Protein AF-A0A3L6N3V0-F1 (afdb_monomer_lite)

Organism: NCBI:txid396571

Sequence (159 aa):
MTADPAPAAPVANNPPAFADGPSAAAPSSSPAAPWGGLPRPKRYPIREHYDTKLAHLKAVAAFKRARLDFNIADINLLWIKREQERLAACLEKVTGLCDGDADSINNLDEQIATLEAQGEEASATSSQDWIERRRIKMAEEKAAAAATETEGSEPTTSN

Structure (mmCIF, N/CA/C/O backbone):
data_AF-A0A3L6N3V0-F1
#
_entry.id   AF-A0A3L6N3V0-F1
#
loop_
_atom_site.group_PDB
_atom_site.id
_atom_site.type_symbol
_atom_site.label_atom_id
_atom_site.label_alt_id
_atom_site.label_comp_id
_atom_site.label_asym_id
_atom_site.label_entity_id
_atom_site.label_seq_id
_atom_site.pdbx_PDB_ins_code
_atom_site.Cartn_x
_atom_site.Cartn_y
_atom_site.Cartn_z
_atom_site.occupancy
_atom_site.B_iso_or_equiv
_atom_site.auth_seq_id
_atom_site.auth_comp_id
_atom_site.auth_asym_id
_atom_site.auth_atom_id
_atom_site.pdbx_PDB_model_num
ATOM 1 N N . MET A 1 1 ? 61.042 14.251 47.553 1.00 44.09 1 MET A N 1
ATOM 2 C CA . MET A 1 1 ? 59.960 14.720 46.665 1.00 44.09 1 MET A CA 1
ATOM 3 C C . MET A 1 1 ? 59.609 13.571 45.742 1.00 44.09 1 MET A C 1
ATOM 5 O O . MET A 1 1 ? 60.308 13.333 44.770 1.00 44.09 1 MET A O 1
ATOM 9 N N . THR A 1 2 ? 58.598 12.805 46.124 1.00 46.06 2 THR A N 1
ATOM 10 C CA . THR A 1 2 ? 58.077 11.642 45.399 1.00 46.06 2 THR A CA 1
ATOM 11 C C . THR A 1 2 ? 56.590 11.916 45.254 1.00 46.06 2 THR A C 1
ATOM 13 O O . THR A 1 2 ? 55.911 12.110 46.257 1.00 46.06 2 THR A O 1
ATOM 16 N N . ALA A 1 3 ? 56.144 12.099 44.014 1.00 42.69 3 ALA A N 1
ATOM 17 C CA . ALA A 1 3 ? 54.792 12.532 43.693 1.00 42.69 3 ALA A CA 1
ATOM 18 C C . ALA A 1 3 ? 53.786 11.391 43.908 1.00 42.69 3 ALA A C 1
ATOM 20 O O . ALA A 1 3 ? 54.046 10.259 43.497 1.00 42.69 3 ALA A O 1
ATOM 21 N N . ASP A 1 4 ? 52.654 11.716 44.533 1.00 46.34 4 ASP A N 1
ATOM 22 C CA . ASP A 1 4 ? 51.476 10.852 44.640 1.00 46.34 4 ASP A CA 1
ATOM 23 C C . ASP A 1 4 ? 50.935 10.475 43.248 1.00 46.34 4 ASP A C 1
ATOM 25 O O . ASP A 1 4 ? 50.901 11.327 42.351 1.00 46.34 4 ASP A O 1
ATOM 29 N N . PRO A 1 5 ?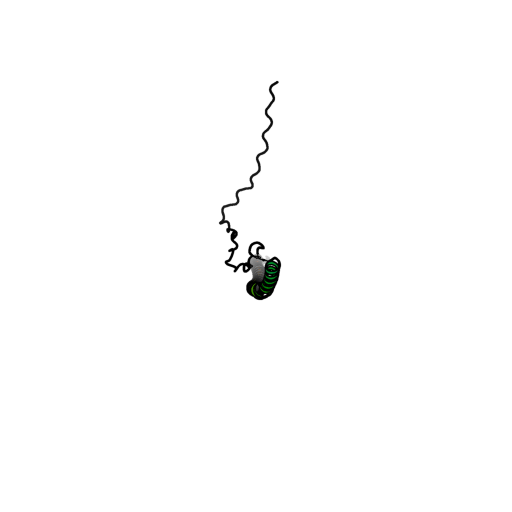 50.467 9.231 43.036 1.00 54.38 5 PRO A N 1
ATOM 30 C CA . PRO A 1 5 ? 49.763 8.874 41.815 1.00 54.38 5 PRO A CA 1
ATOM 31 C C . PRO A 1 5 ? 48.324 9.422 41.828 1.00 54.38 5 PRO A C 1
ATOM 33 O O . PRO A 1 5 ? 47.602 9.334 42.819 1.00 54.38 5 PRO A O 1
ATOM 36 N N . ALA A 1 6 ? 47.920 9.992 40.691 1.00 50.22 6 ALA A N 1
ATOM 37 C CA . ALA A 1 6 ? 46.618 10.612 40.452 1.00 50.22 6 ALA A CA 1
ATOM 38 C C . ALA A 1 6 ? 45.427 9.632 40.604 1.00 50.22 6 ALA A C 1
ATOM 40 O O . ALA A 1 6 ? 45.579 8.436 40.340 1.00 50.22 6 ALA A O 1
ATOM 41 N N . PRO A 1 7 ? 44.227 10.120 40.983 1.00 49.34 7 PRO A N 1
ATOM 42 C CA . PRO A 1 7 ? 43.051 9.277 41.195 1.00 49.34 7 PRO A CA 1
ATOM 43 C C . PRO A 1 7 ? 42.523 8.668 39.886 1.00 49.34 7 PRO A C 1
ATOM 45 O O . PRO A 1 7 ? 42.473 9.322 38.844 1.00 49.34 7 PRO A O 1
ATOM 48 N N . ALA A 1 8 ? 42.104 7.403 39.965 1.00 49.09 8 ALA A N 1
ATOM 49 C CA . ALA A 1 8 ? 41.530 6.642 38.861 1.00 49.09 8 ALA A CA 1
ATOM 50 C C . ALA A 1 8 ? 40.210 7.259 38.356 1.00 49.09 8 ALA A C 1
ATOM 52 O O . ALA A 1 8 ? 39.359 7.676 39.141 1.00 49.09 8 ALA A O 1
ATOM 53 N N . ALA A 1 9 ?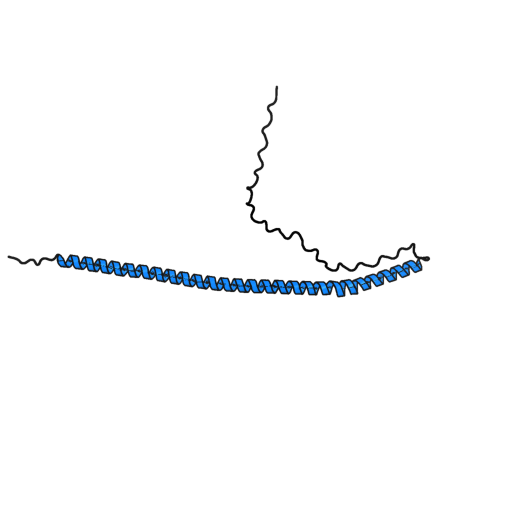 40.050 7.298 37.030 1.00 48.94 9 ALA A N 1
ATOM 54 C CA . ALA A 1 9 ? 38.856 7.780 36.339 1.00 48.94 9 ALA A CA 1
ATOM 55 C C . ALA A 1 9 ? 37.590 6.978 36.723 1.00 48.94 9 ALA A C 1
ATOM 57 O O . ALA A 1 9 ? 37.685 5.776 36.986 1.00 48.94 9 ALA A O 1
ATOM 58 N N . PRO A 1 10 ? 36.399 7.609 36.737 1.00 44.84 10 PRO A N 1
ATOM 59 C CA . PRO A 1 10 ? 35.166 6.944 37.133 1.00 44.84 10 PRO A CA 1
ATOM 60 C C . PRO A 1 10 ? 34.752 5.869 36.122 1.00 44.84 10 PRO A C 1
ATOM 62 O O . PRO A 1 10 ? 34.756 6.077 34.909 1.00 44.84 10 PRO A O 1
ATOM 65 N N . VAL A 1 11 ? 34.377 4.716 36.675 1.00 48.69 11 VAL A N 1
ATOM 66 C CA . VAL A 1 11 ? 33.797 3.552 36.001 1.00 48.69 11 VAL A CA 1
ATOM 67 C C . VAL A 1 11 ? 32.624 3.988 35.121 1.00 48.69 11 VAL A C 1
ATOM 69 O O . VAL A 1 11 ? 31.683 4.624 35.594 1.00 48.69 11 VAL A O 1
ATOM 72 N N . ALA A 1 12 ? 32.678 3.639 33.835 1.00 43.94 12 ALA A N 1
ATOM 73 C CA . ALA A 1 12 ? 31.556 3.809 32.926 1.00 43.94 12 ALA A CA 1
ATOM 74 C C . ALA A 1 12 ? 30.359 2.987 33.434 1.00 43.94 12 ALA A C 1
ATOM 76 O O . ALA A 1 12 ? 30.448 1.768 33.578 1.00 43.94 12 ALA A O 1
ATOM 77 N N . ASN A 1 13 ? 29.244 3.663 33.714 1.00 43.12 13 ASN A N 1
ATOM 78 C CA . ASN A 1 13 ? 27.953 3.029 33.959 1.00 43.12 13 ASN A CA 1
ATOM 79 C C . ASN A 1 13 ? 27.551 2.234 32.708 1.00 43.12 13 ASN A C 1
ATOM 81 O O . ASN A 1 13 ? 27.127 2.817 31.712 1.00 43.12 13 ASN A O 1
ATOM 85 N N . ASN A 1 14 ? 27.679 0.908 32.755 1.00 46.22 14 ASN A N 1
ATOM 86 C CA . ASN A 1 14 ? 27.007 0.036 31.799 1.00 46.22 14 ASN A CA 1
ATOM 87 C C . ASN A 1 14 ? 25.495 0.063 32.093 1.00 46.22 14 ASN A C 1
ATOM 89 O O . ASN A 1 14 ? 25.115 -0.113 33.254 1.00 46.22 14 ASN A O 1
ATOM 93 N N . PRO A 1 15 ? 24.618 0.260 31.093 1.00 45.50 15 PRO A N 1
ATOM 94 C CA . PRO A 1 15 ? 23.187 0.052 31.283 1.00 45.50 15 PRO A CA 1
ATOM 95 C C . PRO A 1 15 ? 22.905 -1.436 31.574 1.00 45.50 15 PRO A C 1
ATOM 97 O O . PRO A 1 15 ? 23.662 -2.300 31.118 1.00 45.50 15 PRO A O 1
ATOM 100 N N . PRO A 1 16 ? 21.849 -1.759 32.346 1.00 46.53 16 PRO A N 1
ATOM 101 C CA . PRO A 1 16 ? 21.558 -3.132 32.735 1.00 46.53 16 PRO A CA 1
ATOM 102 C C . PRO A 1 16 ? 21.278 -3.995 31.503 1.00 46.53 16 PRO A C 1
ATOM 104 O O . PRO A 1 16 ? 20.616 -3.562 30.559 1.00 46.53 16 PRO A O 1
ATOM 107 N N . ALA A 1 17 ? 21.796 -5.224 31.537 1.00 44.25 17 ALA A N 1
ATOM 108 C CA . ALA A 1 17 ? 21.551 -6.247 30.535 1.00 44.25 17 ALA A CA 1
ATOM 109 C C . ALA A 1 17 ? 20.039 -6.470 30.389 1.00 44.25 17 ALA A C 1
ATOM 111 O O . ALA A 1 17 ? 19.385 -6.985 31.297 1.00 44.25 17 ALA A O 1
ATOM 112 N N . PHE A 1 18 ? 19.483 -6.053 29.252 1.00 41.19 18 PHE A N 1
ATOM 113 C CA . PHE A 1 18 ? 18.151 -6.473 28.849 1.00 41.19 18 PHE A CA 1
ATOM 114 C C . PHE A 1 18 ? 18.184 -7.980 28.615 1.00 41.19 18 PHE A C 1
ATOM 116 O O . PHE A 1 18 ? 19.066 -8.491 27.928 1.00 41.19 18 PHE A O 1
ATOM 123 N N . ALA A 1 19 ? 17.237 -8.661 29.252 1.00 43.47 19 ALA A N 1
ATOM 124 C CA . ALA A 1 19 ? 17.038 -10.093 29.177 1.00 43.47 19 ALA A CA 1
ATOM 125 C C . ALA A 1 19 ? 17.025 -10.588 27.724 1.00 43.47 19 ALA A C 1
ATOM 127 O O . ALA A 1 19 ? 16.391 -9.977 26.861 1.00 43.47 19 ALA A O 1
ATOM 128 N N . ASP A 1 20 ? 17.683 -11.725 27.502 1.00 44.91 20 ASP A N 1
ATOM 129 C CA . ASP A 1 20 ? 17.605 -12.543 26.294 1.00 44.91 20 ASP A CA 1
ATOM 130 C C . ASP A 1 20 ? 16.160 -13.043 26.077 1.00 44.91 20 ASP A C 1
ATOM 132 O O . ASP A 1 20 ? 15.816 -14.193 26.345 1.00 44.91 20 ASP A O 1
ATOM 136 N N . GLY A 1 21 ? 15.274 -12.163 25.615 1.00 40.19 21 GLY A N 1
ATOM 137 C CA . GLY A 1 21 ? 14.109 -12.557 24.825 1.00 40.19 21 GLY A CA 1
ATOM 138 C C . GLY A 1 21 ? 14.568 -12.844 23.395 1.00 40.19 21 GLY A C 1
ATOM 139 O O . GLY A 1 21 ? 15.596 -12.295 22.988 1.00 40.19 21 GLY A O 1
ATOM 140 N N . PRO A 1 22 ? 13.863 -13.686 22.612 1.00 40.44 22 PRO A N 1
ATOM 141 C CA . PRO A 1 22 ? 14.253 -13.948 21.236 1.00 40.44 22 PRO A CA 1
ATOM 142 C C . PRO A 1 22 ? 14.256 -12.611 20.505 1.00 40.44 22 PRO A C 1
ATOM 144 O O . PRO A 1 22 ? 13.205 -12.038 20.223 1.00 40.44 22 PRO A O 1
ATOM 147 N N . SER A 1 23 ? 15.462 -12.092 20.272 1.00 41.69 23 SER A N 1
ATOM 148 C CA . SER A 1 23 ? 15.701 -10.927 19.447 1.00 41.69 23 SER A CA 1
ATOM 149 C C . SER A 1 23 ? 15.077 -11.283 18.112 1.00 41.69 23 SER A C 1
ATOM 151 O O . SER A 1 23 ? 15.581 -12.158 17.403 1.00 41.69 23 SER A O 1
ATOM 153 N N . ALA A 1 24 ? 13.899 -10.715 17.844 1.00 44.12 24 ALA A N 1
ATOM 154 C CA . ALA A 1 24 ? 13.267 -10.794 16.549 1.00 44.12 24 ALA A CA 1
ATOM 155 C C . ALA A 1 24 ? 14.309 -10.224 15.603 1.00 44.12 24 ALA A C 1
ATOM 157 O O . ALA A 1 24 ? 14.535 -9.014 15.581 1.00 44.12 24 ALA A O 1
ATOM 158 N N . ALA A 1 25 ? 15.038 -11.122 14.938 1.00 41.09 25 ALA A N 1
ATOM 159 C CA . ALA A 1 25 ? 16.031 -10.753 13.966 1.00 41.09 25 ALA A CA 1
ATOM 160 C C . ALA A 1 25 ? 15.306 -9.805 13.022 1.00 41.09 25 ALA A C 1
ATOM 162 O O . ALA A 1 25 ? 14.387 -10.217 12.311 1.00 41.09 25 ALA A O 1
ATOM 163 N N . ALA A 1 26 ? 15.676 -8.522 13.063 1.00 43.28 26 ALA A N 1
ATOM 164 C CA . ALA A 1 26 ? 15.337 -7.622 11.985 1.00 43.28 26 ALA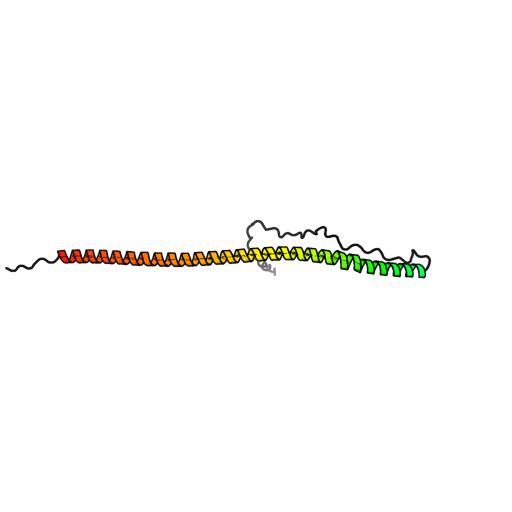 A CA 1
ATOM 165 C C . ALA A 1 26 ? 15.713 -8.392 10.716 1.00 43.28 26 ALA A C 1
ATOM 167 O O . ALA A 1 26 ? 16.832 -8.924 10.685 1.00 43.28 26 ALA A O 1
ATOM 168 N N . PRO A 1 27 ? 14.815 -8.557 9.729 1.00 38.94 27 PRO A N 1
ATOM 169 C CA . PRO A 1 27 ? 15.171 -9.219 8.489 1.00 38.94 27 PRO A CA 1
ATOM 170 C C . PRO A 1 27 ? 16.242 -8.361 7.808 1.00 38.94 27 PRO A C 1
ATOM 172 O O . PRO A 1 27 ? 15.969 -7.493 6.986 1.00 38.94 27 PRO A O 1
ATOM 175 N N . SER A 1 28 ? 17.498 -8.584 8.197 1.00 46.78 28 SER A N 1
ATOM 176 C CA . SER A 1 28 ? 18.716 -8.025 7.627 1.00 46.78 28 SER A CA 1
ATOM 177 C C . SER A 1 28 ? 19.033 -8.838 6.387 1.00 46.78 28 SER A C 1
ATOM 179 O O . SER A 1 28 ? 19.991 -9.598 6.293 1.00 46.78 28 SER A O 1
ATOM 181 N N . SER A 1 29 ? 18.091 -8.768 5.467 1.00 38.12 29 SER A N 1
ATOM 182 C CA . SER A 1 29 ? 18.193 -9.185 4.093 1.00 38.12 29 SER A CA 1
ATOM 183 C C . SER A 1 29 ? 16.850 -8.785 3.519 1.00 38.12 29 SER A C 1
ATOM 185 O O . SER A 1 29 ? 15.901 -9.564 3.511 1.00 38.12 29 SER A O 1
ATOM 187 N N . SER A 1 30 ? 16.763 -7.556 3.001 1.00 37.88 30 SER A N 1
ATOM 188 C CA . SER A 1 30 ? 15.992 -7.413 1.773 1.00 37.88 30 SER A CA 1
ATOM 189 C C . SER A 1 30 ? 16.500 -8.538 0.880 1.00 37.88 30 SER A C 1
ATOM 191 O O . SER A 1 30 ? 17.713 -8.566 0.619 1.00 37.88 30 SER A O 1
ATOM 193 N N . PRO A 1 31 ? 15.656 -9.486 0.441 1.00 39.22 31 PRO A N 1
ATOM 194 C CA . PRO A 1 31 ? 16.055 -10.325 -0.660 1.00 39.22 31 PRO A CA 1
ATOM 195 C C . PRO A 1 31 ? 16.447 -9.313 -1.726 1.00 39.22 31 PRO A C 1
ATOM 197 O O . PRO A 1 31 ? 15.623 -8.489 -2.139 1.00 39.22 31 PRO A O 1
ATOM 200 N N . ALA A 1 32 ? 17.720 -9.301 -2.119 1.00 45.84 32 ALA A N 1
ATOM 201 C CA . ALA A 1 32 ? 18.076 -8.795 -3.425 1.00 45.84 32 ALA A CA 1
ATOM 202 C C . ALA A 1 32 ? 17.319 -9.729 -4.351 1.00 45.84 32 ALA A C 1
ATOM 204 O O . ALA A 1 32 ? 17.821 -10.790 -4.718 1.00 45.84 32 ALA A O 1
ATOM 205 N N . ALA A 1 33 ? 16.033 -9.446 -4.563 1.00 44.53 33 ALA A N 1
ATOM 206 C CA . ALA A 1 33 ? 15.255 -10.366 -5.333 1.00 44.53 33 ALA A CA 1
ATOM 207 C C . ALA A 1 33 ? 15.890 -10.373 -6.722 1.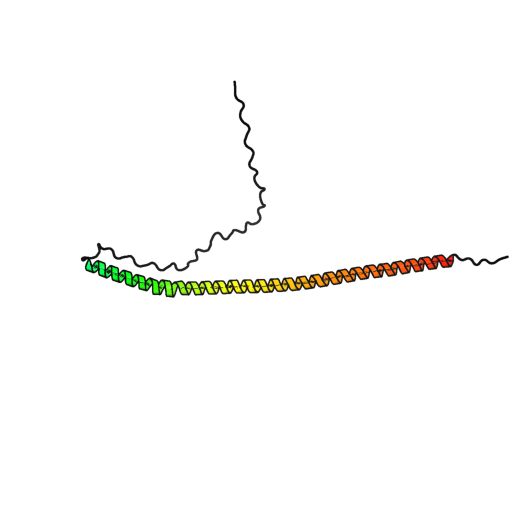00 44.53 33 ALA A C 1
ATOM 209 O O . ALA A 1 33 ? 16.636 -9.449 -7.082 1.00 44.53 33 ALA A O 1
ATOM 210 N N . PRO A 1 34 ? 15.689 -11.454 -7.477 1.00 45.31 34 PRO A N 1
ATOM 211 C CA . PRO A 1 34 ? 16.278 -11.630 -8.791 1.00 45.31 34 PRO A CA 1
ATOM 212 C C . PRO A 1 34 ? 15.549 -10.708 -9.780 1.00 45.31 34 PRO A C 1
ATOM 214 O O . PRO A 1 34 ? 15.001 -11.137 -10.790 1.00 45.31 34 PRO A O 1
ATOM 217 N N . TRP A 1 35 ? 15.446 -9.428 -9.439 1.00 50.09 35 TRP A N 1
ATOM 218 C CA . TRP A 1 35 ? 14.821 -8.386 -10.206 1.00 50.09 35 TRP A CA 1
ATOM 219 C C . TRP A 1 35 ? 15.705 -8.227 -11.426 1.00 50.09 35 TRP A C 1
ATOM 221 O O . TRP A 1 35 ? 16.878 -7.875 -11.293 1.00 50.09 35 TRP A O 1
ATOM 231 N N . GLY A 1 36 ? 15.165 -8.581 -12.595 1.00 55.69 36 GLY A N 1
ATOM 232 C CA . GLY A 1 36 ? 15.852 -8.463 -13.872 1.00 55.69 36 GLY A CA 1
ATOM 233 C C . GLY A 1 36 ? 16.463 -7.075 -13.968 1.00 55.69 36 GLY A C 1
ATOM 234 O O . GLY A 1 36 ? 15.750 -6.087 -14.156 1.00 55.69 36 GLY A O 1
ATOM 235 N N . GLY A 1 37 ? 17.773 -7.011 -13.725 1.00 55.00 37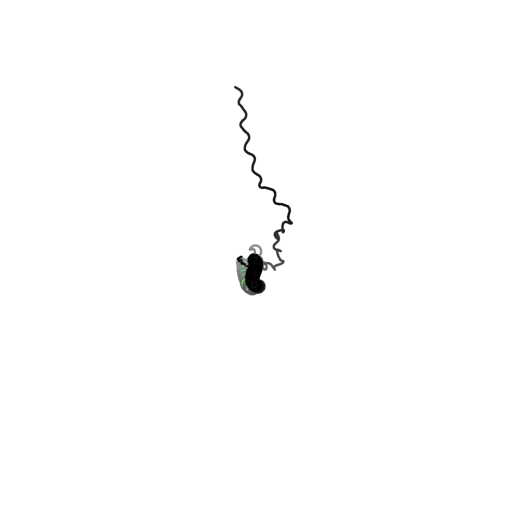 GLY A N 1
ATOM 236 C CA . GLY A 1 37 ? 18.500 -5.759 -13.692 1.00 55.00 37 GLY A CA 1
ATOM 237 C C . GLY A 1 37 ? 18.327 -5.051 -15.024 1.00 55.00 37 GLY A C 1
ATOM 238 O O . GLY A 1 37 ? 18.052 -5.688 -16.044 1.00 55.00 37 GLY A O 1
ATOM 239 N N . LEU A 1 38 ? 18.494 -3.731 -15.005 1.00 58.50 38 LEU A N 1
ATOM 240 C CA . LEU A 1 38 ? 18.432 -2.921 -16.211 1.00 58.50 38 LEU A CA 1
ATOM 241 C C . LEU A 1 38 ? 19.237 -3.608 -17.332 1.00 58.50 38 LEU A C 1
ATOM 243 O O . LEU A 1 38 ? 20.405 -3.958 -17.099 1.00 58.50 38 LEU A O 1
ATOM 247 N N . PRO A 1 39 ? 18.648 -3.854 -18.516 1.00 59.59 39 PRO A N 1
ATOM 248 C CA . PRO A 1 39 ? 19.377 -4.540 -19.567 1.00 59.59 39 PRO A CA 1
ATOM 249 C C . PRO A 1 39 ? 20.659 -3.750 -19.894 1.00 59.59 39 PRO A C 1
ATOM 251 O O . PRO A 1 39 ? 20.685 -2.516 -19.892 1.00 59.59 39 PRO A O 1
ATOM 254 N N . ARG A 1 40 ? 21.789 -4.449 -20.058 1.00 60.03 40 ARG A N 1
ATOM 255 C CA . ARG A 1 40 ? 23.088 -3.774 -20.202 1.00 60.03 40 ARG A CA 1
ATOM 256 C C . ARG A 1 40 ? 23.186 -3.117 -21.584 1.00 60.03 40 ARG A C 1
ATOM 258 O O . ARG A 1 40 ? 23.003 -3.813 -22.583 1.00 60.03 40 ARG A O 1
ATOM 265 N N . PRO A 1 41 ? 23.567 -1.829 -21.682 1.00 59.28 41 PRO A N 1
ATOM 266 C CA . PRO A 1 41 ? 23.812 -1.206 -22.977 1.00 59.28 41 PRO A CA 1
ATOM 267 C C . PRO A 1 41 ? 24.957 -1.901 -23.732 1.00 59.28 41 PRO A C 1
ATOM 269 O O . PRO A 1 41 ? 25.946 -2.327 -23.128 1.00 59.28 41 PRO A O 1
ATOM 272 N N . LYS A 1 42 ? 24.872 -1.954 -25.070 1.00 65.50 42 LYS A N 1
ATOM 273 C CA . LYS A 1 42 ? 25.997 -2.365 -25.934 1.00 65.50 42 LYS A CA 1
ATOM 274 C C . LYS A 1 42 ? 27.212 -1.438 -25.701 1.00 65.50 42 LYS A C 1
ATOM 276 O O . LYS A 1 42 ? 27.043 -0.276 -25.329 1.00 65.50 42 LYS A O 1
ATOM 281 N N . ARG A 1 43 ? 28.444 -1.927 -25.902 1.00 71.31 43 ARG A N 1
ATOM 282 C CA . ARG A 1 43 ? 29.687 -1.138 -25.716 1.00 71.31 43 ARG A CA 1
ATOM 283 C C . ARG A 1 43 ? 29.884 -0.115 -26.846 1.00 71.31 43 ARG A C 1
ATOM 285 O O . ARG A 1 43 ? 29.516 -0.383 -27.985 1.00 71.31 43 ARG A O 1
ATOM 292 N N . TYR A 1 44 ? 30.469 1.041 -26.523 1.00 78.88 44 TYR A N 1
ATOM 293 C CA . TYR A 1 44 ? 30.712 2.131 -27.478 1.00 78.88 44 TYR A CA 1
ATOM 294 C C . TYR A 1 44 ? 31.770 1.733 -28.533 1.00 78.88 44 TYR A C 1
ATOM 296 O O . TYR A 1 44 ? 32.739 1.065 -28.167 1.00 78.88 44 TYR A O 1
ATOM 304 N N . PRO A 1 45 ? 31.634 2.138 -29.814 1.00 79.94 45 PRO A N 1
ATOM 305 C CA . PRO A 1 45 ? 32.634 1.860 -30.847 1.00 79.94 45 PRO A CA 1
ATOM 306 C C . PRO A 1 45 ? 34.004 2.468 -30.517 1.00 79.94 45 PRO A C 1
ATOM 308 O O . PRO A 1 45 ? 34.091 3.642 -30.164 1.00 79.94 45 PRO A O 1
ATOM 311 N N . ILE A 1 46 ? 35.073 1.683 -30.668 1.00 85.19 46 ILE A N 1
ATOM 312 C CA . ILE A 1 46 ? 36.458 2.120 -30.430 1.00 85.19 46 ILE A CA 1
ATOM 313 C C . ILE A 1 46 ? 37.095 2.517 -31.766 1.00 85.19 46 ILE A C 1
ATOM 315 O O . ILE A 1 46 ? 36.970 1.791 -32.752 1.00 85.19 46 ILE A O 1
ATOM 319 N N . ARG A 1 47 ? 37.783 3.667 -31.809 1.00 79.00 47 ARG A N 1
ATOM 320 C CA . ARG A 1 47 ? 38.350 4.250 -33.041 1.00 79.00 47 ARG A CA 1
ATOM 321 C C . ARG A 1 47 ? 39.339 3.335 -33.763 1.00 79.00 47 ARG A C 1
ATOM 323 O O . ARG A 1 47 ? 39.343 3.324 -34.986 1.00 79.00 47 ARG A O 1
ATOM 330 N N . GLU A 1 48 ? 40.148 2.594 -33.016 1.00 81.94 48 GLU A N 1
ATOM 331 C CA . GLU A 1 48 ? 41.223 1.732 -33.530 1.00 81.94 48 GLU A CA 1
ATOM 332 C C . GLU A 1 48 ? 40.724 0.595 -34.435 1.00 81.94 48 GLU A C 1
ATOM 334 O O . GLU A 1 48 ? 41.504 0.017 -35.179 1.00 81.94 48 GLU A O 1
ATOM 339 N N . HIS A 1 49 ? 39.424 0.298 -34.417 1.00 85.56 49 HIS A N 1
ATOM 340 C CA . HIS A 1 49 ? 38.815 -0.761 -35.224 1.00 85.56 49 HIS A CA 1
ATOM 341 C C . HIS A 1 49 ? 38.265 -0.279 -36.577 1.00 85.56 49 HIS A C 1
ATOM 343 O O . HIS A 1 49 ? 37.505 -1.006 -37.212 1.00 85.56 49 HIS A O 1
ATOM 349 N N . TYR A 1 50 ? 38.584 0.948 -37.003 1.00 85.88 50 TYR A N 1
ATOM 350 C CA . TYR A 1 50 ? 38.054 1.529 -38.237 1.00 85.88 50 TYR A CA 1
ATOM 351 C C . TYR A 1 50 ? 39.160 2.133 -39.103 1.00 85.88 50 TYR A C 1
ATOM 353 O O . TYR A 1 50 ? 39.880 3.028 -38.662 1.00 85.88 50 TYR A O 1
ATOM 361 N N . ASP A 1 51 ? 39.190 1.735 -40.376 1.00 86.25 51 ASP A N 1
ATOM 362 C CA . ASP A 1 51 ? 40.187 2.187 -41.361 1.00 86.25 51 ASP A CA 1
ATOM 363 C C . ASP A 1 51 ? 40.105 3.690 -41.664 1.00 86.25 51 ASP A C 1
ATOM 365 O O . ASP A 1 51 ? 41.082 4.324 -42.057 1.00 86.25 51 ASP A O 1
ATOM 369 N N . THR A 1 52 ? 38.927 4.297 -41.479 1.00 91.81 52 THR A N 1
ATOM 370 C CA . THR A 1 52 ? 38.720 5.728 -41.724 1.00 91.81 52 THR A CA 1
ATOM 371 C C . THR A 1 52 ? 37.978 6.410 -40.584 1.00 91.81 52 THR A C 1
ATOM 373 O O . THR A 1 52 ? 37.075 5.856 -39.948 1.00 91.81 52 THR A O 1
ATOM 376 N N . LYS A 1 53 ? 38.289 7.699 -40.383 1.00 89.56 53 LYS A N 1
ATOM 377 C CA . LYS A 1 53 ? 37.570 8.563 -39.434 1.00 89.56 53 LYS A CA 1
ATOM 378 C C . LYS A 1 53 ? 36.071 8.627 -39.748 1.00 89.56 53 LYS A C 1
ATOM 380 O O . LYS A 1 53 ? 35.259 8.670 -38.827 1.00 89.56 53 LYS A O 1
ATOM 385 N N . LEU A 1 54 ? 35.700 8.607 -41.030 1.00 90.81 54 LEU A N 1
ATOM 386 C CA . LEU A 1 54 ? 34.302 8.631 -41.459 1.00 90.81 54 LEU A CA 1
ATOM 387 C C . LEU A 1 54 ? 33.557 7.348 -41.059 1.00 90.81 54 LEU A C 1
ATOM 389 O O . LEU A 1 54 ? 32.433 7.441 -40.568 1.00 90.81 54 LEU A O 1
ATOM 393 N N . ALA A 1 55 ? 34.175 6.173 -41.218 1.00 85.06 55 ALA A N 1
ATOM 394 C CA . ALA A 1 55 ? 33.585 4.900 -40.800 1.00 85.06 55 ALA A CA 1
ATOM 395 C C . ALA A 1 55 ? 33.356 4.854 -39.280 1.00 85.06 55 ALA A C 1
ATOM 397 O O . ALA A 1 55 ? 32.253 4.532 -38.836 1.00 85.06 55 ALA A O 1
ATOM 398 N N . HIS A 1 56 ? 34.340 5.299 -38.493 1.00 87.50 56 HIS A N 1
ATOM 399 C CA . HIS A 1 56 ? 34.198 5.419 -37.041 1.00 87.50 56 HIS A CA 1
ATOM 400 C C . HIS A 1 56 ? 33.049 6.363 -36.643 1.00 87.50 56 HIS A C 1
ATOM 402 O O . HIS A 1 56 ? 32.219 6.015 -35.805 1.00 87.50 56 HIS A O 1
ATOM 408 N N . LEU A 1 57 ? 32.946 7.545 -37.264 1.00 87.25 57 LEU A N 1
ATOM 409 C CA . LEU A 1 57 ? 31.874 8.502 -36.959 1.00 87.25 57 LEU A CA 1
ATOM 410 C C . LEU A 1 57 ? 30.483 7.968 -37.332 1.00 87.25 57 LEU A C 1
ATOM 412 O O . LEU A 1 57 ? 29.532 8.171 -36.574 1.00 87.25 57 LEU A O 1
ATOM 416 N N . LYS A 1 58 ? 30.357 7.248 -38.455 1.00 86.38 58 LYS A N 1
ATOM 417 C CA . LYS A 1 58 ? 29.107 6.573 -38.841 1.00 86.38 58 LYS A CA 1
ATOM 418 C C . LYS A 1 58 ? 28.714 5.496 -37.825 1.00 86.38 58 LYS A C 1
ATOM 420 O O . LYS A 1 58 ? 27.554 5.454 -37.417 1.00 86.38 58 LYS A O 1
ATOM 425 N N . ALA A 1 59 ? 29.668 4.687 -37.364 1.00 84.38 59 ALA A N 1
ATOM 426 C CA . ALA A 1 59 ? 29.428 3.668 -36.343 1.00 84.38 59 ALA A CA 1
ATOM 427 C C . ALA A 1 59 ? 29.030 4.277 -34.990 1.00 84.38 59 ALA A C 1
ATOM 429 O O . ALA A 1 59 ? 28.088 3.810 -34.352 1.00 84.38 59 ALA A O 1
ATOM 430 N N . VAL A 1 60 ? 29.680 5.369 -34.578 1.00 85.75 60 VAL A N 1
ATOM 431 C CA . VAL A 1 60 ? 29.314 6.132 -33.375 1.00 85.75 60 VAL A CA 1
ATOM 432 C C . VAL A 1 60 ? 27.891 6.687 -33.472 1.00 85.75 60 VAL A C 1
ATOM 434 O O . VAL A 1 60 ? 27.123 6.585 -32.514 1.00 85.75 60 VAL A O 1
ATOM 437 N N . ALA A 1 61 ? 27.515 7.263 -34.616 1.00 86.00 61 ALA A N 1
ATOM 438 C CA . ALA A 1 61 ? 26.164 7.779 -34.826 1.00 86.00 61 ALA A CA 1
ATOM 439 C C . ALA A 1 61 ? 25.111 6.657 -34.775 1.00 86.00 61 ALA A C 1
ATOM 441 O O . ALA A 1 61 ? 24.080 6.816 -34.120 1.00 86.00 61 ALA A O 1
ATOM 442 N N . ALA A 1 62 ? 25.383 5.513 -35.408 1.00 84.44 62 ALA A N 1
ATOM 443 C CA . ALA A 1 62 ? 24.514 4.337 -35.356 1.00 84.44 62 ALA A CA 1
ATOM 444 C C . ALA A 1 62 ? 24.385 3.778 -33.929 1.00 84.44 62 ALA A C 1
ATOM 446 O O . ALA A 1 62 ? 23.279 3.489 -33.480 1.00 84.44 62 ALA A O 1
ATOM 447 N N . PHE A 1 63 ? 25.490 3.710 -33.183 1.00 84.94 63 PHE A N 1
ATOM 448 C CA . PHE A 1 63 ? 25.490 3.291 -31.784 1.00 84.94 63 PHE A CA 1
ATOM 449 C C . PHE A 1 63 ? 24.629 4.207 -30.905 1.00 84.94 63 PHE A C 1
ATOM 451 O O . PHE A 1 63 ? 23.828 3.724 -30.106 1.00 84.94 63 PHE A O 1
ATOM 458 N N . LYS A 1 64 ? 24.767 5.531 -31.053 1.00 83.81 64 LYS A N 1
ATOM 459 C CA . LYS A 1 64 ? 23.961 6.499 -30.295 1.00 83.81 64 LYS A CA 1
ATOM 460 C C . LYS A 1 64 ? 22.469 6.357 -30.598 1.00 83.81 64 LYS A C 1
ATOM 462 O O . LYS A 1 64 ? 21.683 6.404 -29.660 1.00 83.81 64 LYS A O 1
ATOM 467 N N . ARG A 1 65 ? 22.092 6.137 -31.865 1.00 83.56 65 ARG A N 1
ATOM 468 C CA . ARG A 1 65 ? 20.696 5.858 -32.250 1.00 83.56 65 ARG A CA 1
ATOM 469 C C . ARG A 1 65 ? 20.179 4.579 -31.598 1.00 83.56 65 ARG A C 1
ATOM 471 O O . ARG A 1 65 ? 19.224 4.650 -30.844 1.00 83.56 65 ARG A O 1
ATOM 478 N N . ALA A 1 66 ? 20.900 3.467 -31.741 1.00 78.56 66 ALA A N 1
ATOM 479 C CA . ALA A 1 66 ? 20.519 2.198 -31.118 1.00 78.56 66 ALA A CA 1
ATOM 480 C C . ALA A 1 66 ? 20.409 2.289 -29.583 1.00 78.56 66 ALA A C 1
ATOM 482 O O . ALA A 1 66 ? 19.584 1.615 -28.974 1.00 78.56 66 ALA A O 1
ATOM 483 N N . ARG A 1 67 ? 21.232 3.127 -28.940 1.00 80.38 67 ARG A N 1
ATOM 484 C CA . ARG A 1 67 ? 21.160 3.380 -27.495 1.00 80.38 67 ARG A CA 1
ATOM 485 C C . ARG A 1 67 ? 19.956 4.240 -27.104 1.00 80.38 67 ARG A C 1
ATOM 487 O O . ARG A 1 67 ? 19.401 4.023 -26.033 1.00 80.38 67 ARG A O 1
ATOM 494 N N . LEU A 1 68 ? 19.550 5.194 -27.941 1.00 77.50 68 LEU A N 1
ATOM 495 C CA . LEU A 1 68 ? 18.298 5.928 -27.745 1.00 77.50 68 LEU A CA 1
ATOM 496 C C . LEU A 1 68 ? 17.091 5.002 -27.919 1.00 77.50 68 LEU A C 1
ATOM 498 O O . LEU A 1 68 ? 16.219 5.004 -27.057 1.00 77.50 68 LEU A O 1
ATOM 502 N N . ASP A 1 69 ? 17.091 4.162 -28.955 1.00 75.81 69 ASP A N 1
ATOM 503 C CA . ASP A 1 69 ? 16.023 3.188 -29.206 1.00 75.81 69 ASP A CA 1
ATOM 504 C C . ASP A 1 69 ? 15.887 2.205 -28.035 1.00 75.81 69 ASP A C 1
ATOM 506 O O . ASP A 1 69 ? 14.790 1.990 -27.532 1.00 75.81 69 ASP A O 1
ATOM 510 N N . PHE A 1 70 ? 17.012 1.690 -27.528 1.00 72.62 70 PHE A N 1
ATOM 511 C CA . PHE A 1 70 ? 17.066 0.860 -26.323 1.00 72.62 70 PHE A CA 1
ATOM 512 C C . PHE A 1 70 ? 16.513 1.581 -25.083 1.00 72.62 70 PHE A C 1
ATOM 514 O O . PHE A 1 70 ? 15.696 1.031 -24.350 1.00 72.62 70 PHE A O 1
ATOM 521 N N . ASN A 1 71 ? 16.918 2.832 -24.846 1.00 73.12 71 ASN A N 1
ATOM 522 C CA . ASN A 1 71 ? 16.417 3.601 -23.706 1.00 73.12 71 ASN A CA 1
ATOM 523 C C . ASN A 1 71 ? 14.899 3.843 -23.795 1.00 73.12 71 ASN A C 1
ATOM 525 O O . ASN A 1 71 ? 14.212 3.840 -22.776 1.00 73.12 71 ASN A O 1
ATOM 529 N N . ILE A 1 72 ? 14.366 4.058 -24.998 1.00 74.25 72 ILE A N 1
ATOM 530 C CA . ILE A 1 72 ? 12.934 4.294 -25.199 1.00 74.25 72 ILE A CA 1
ATOM 531 C C . ILE A 1 72 ? 12.147 2.982 -25.082 1.00 74.25 72 ILE A C 1
ATOM 533 O O . ILE A 1 72 ? 11.166 2.930 -24.343 1.00 74.25 72 ILE A O 1
ATOM 537 N N . ALA A 1 73 ? 12.570 1.925 -25.776 1.00 71.31 73 ALA A N 1
ATOM 538 C CA . ALA A 1 73 ? 11.843 0.660 -25.834 1.00 71.31 73 ALA A CA 1
ATOM 539 C C . ALA A 1 73 ? 12.017 -0.182 -24.562 1.00 71.31 73 ALA A C 1
ATOM 541 O O . ALA A 1 73 ? 11.031 -0.545 -23.920 1.00 71.31 73 ALA A O 1
ATOM 542 N N . ASP A 1 74 ? 13.258 -0.456 -24.162 1.00 67.50 74 ASP A N 1
ATOM 543 C CA . ASP A 1 74 ? 13.537 -1.427 -23.102 1.00 67.50 74 ASP A CA 1
ATOM 544 C C . ASP A 1 74 ? 13.423 -0.806 -21.709 1.00 67.50 74 ASP A C 1
ATOM 546 O O . ASP A 1 74 ? 12.855 -1.421 -20.806 1.00 67.50 74 ASP A O 1
ATOM 550 N N . ILE A 1 75 ? 13.916 0.423 -21.522 1.00 68.62 75 ILE A N 1
ATOM 551 C CA . ILE A 1 75 ? 13.867 1.084 -20.210 1.00 68.62 75 ILE A CA 1
ATOM 552 C C . ILE A 1 75 ? 12.500 1.734 -19.991 1.00 68.62 75 ILE A C 1
ATOM 554 O O . ILE A 1 75 ? 11.771 1.331 -19.087 1.00 68.62 75 ILE A O 1
ATOM 558 N N . ASN A 1 76 ? 12.137 2.724 -20.813 1.00 71.38 76 ASN A N 1
ATOM 559 C CA . ASN A 1 76 ? 10.949 3.538 -20.549 1.00 71.38 76 ASN A CA 1
ATOM 560 C C . ASN A 1 76 ? 9.631 2.793 -20.777 1.00 71.38 76 ASN A C 1
ATOM 562 O O . ASN A 1 76 ? 8.692 2.967 -20.002 1.00 71.38 76 ASN A O 1
ATOM 566 N N . LEU A 1 77 ? 9.531 1.993 -21.840 1.00 68.94 77 LEU A N 1
ATOM 567 C CA . LEU A 1 77 ? 8.267 1.346 -22.194 1.00 68.94 77 LEU A CA 1
ATOM 568 C C . LEU A 1 77 ? 8.090 -0.031 -21.556 1.00 68.94 77 LEU A C 1
ATOM 570 O O . LEU A 1 77 ? 6.973 -0.342 -21.156 1.00 68.94 77 LEU A O 1
ATOM 574 N N . LEU A 1 78 ? 9.142 -0.844 -21.455 1.00 76.81 78 LEU A N 1
ATOM 575 C CA . LEU A 1 78 ? 9.025 -2.216 -20.950 1.00 76.81 78 LEU A CA 1
ATOM 576 C C . LEU A 1 78 ? 9.353 -2.324 -19.461 1.00 76.81 78 LEU A C 1
ATOM 578 O O . LEU A 1 78 ? 8.529 -2.818 -18.692 1.00 76.81 78 LEU A O 1
ATOM 582 N N . TRP A 1 79 ? 10.533 -1.866 -19.038 1.00 77.88 79 TRP A N 1
ATOM 583 C CA . TRP A 1 79 ? 10.968 -2.041 -17.652 1.00 77.88 79 TRP A CA 1
ATOM 584 C C . TRP A 1 79 ? 10.192 -1.145 -16.683 1.00 77.88 79 TRP A C 1
ATOM 586 O O . TRP A 1 79 ? 9.623 -1.653 -15.720 1.00 77.88 79 TRP A O 1
ATOM 596 N N . ILE A 1 80 ? 10.101 0.163 -16.961 1.00 81.75 80 ILE A N 1
ATOM 597 C CA . ILE A 1 80 ? 9.401 1.107 -16.073 1.00 81.75 80 ILE A CA 1
ATOM 598 C C . ILE A 1 80 ? 7.920 0.743 -15.937 1.00 81.75 80 ILE A C 1
ATOM 600 O O . ILE A 1 80 ? 7.423 0.700 -14.817 1.00 81.75 80 ILE A O 1
ATOM 604 N N . LYS A 1 81 ? 7.215 0.442 -17.037 1.00 84.62 81 LYS A N 1
ATOM 605 C CA . LYS A 1 81 ? 5.786 0.086 -16.965 1.00 84.62 81 LYS A CA 1
ATOM 606 C C . LYS A 1 81 ? 5.548 -1.194 -16.175 1.00 84.62 81 LYS A C 1
ATOM 608 O O . LYS A 1 81 ? 4.687 -1.219 -15.304 1.00 84.62 81 LYS A O 1
ATOM 613 N N . ARG A 1 82 ? 6.350 -2.232 -16.424 1.00 83.62 82 ARG A N 1
ATOM 614 C CA . ARG A 1 82 ? 6.259 -3.491 -15.678 1.00 83.62 82 ARG A CA 1
ATOM 615 C C . ARG A 1 82 ? 6.523 -3.285 -14.189 1.00 83.62 82 ARG A C 1
ATOM 617 O O . ARG A 1 82 ? 5.860 -3.895 -13.355 1.00 83.62 82 ARG A O 1
ATOM 624 N N . GLU A 1 83 ? 7.493 -2.442 -13.852 1.00 85.56 83 GLU A N 1
ATOM 625 C CA . GLU A 1 83 ? 7.801 -2.138 -12.458 1.00 85.56 83 GLU A CA 1
ATOM 626 C C . GLU A 1 83 ? 6.696 -1.300 -11.803 1.00 85.56 83 GLU A C 1
ATOM 628 O O . GLU A 1 83 ? 6.339 -1.559 -10.657 1.00 85.56 83 GLU A O 1
ATOM 633 N N . GLN A 1 84 ? 6.080 -0.369 -12.538 1.00 88.94 84 GLN A N 1
ATOM 634 C CA . GLN A 1 84 ? 4.899 0.368 -12.081 1.00 88.94 84 GLN A CA 1
ATOM 635 C C . GLN A 1 84 ? 3.710 -0.559 -11.812 1.00 88.94 84 GLN A C 1
ATOM 637 O O . GLN A 1 84 ? 3.109 -0.457 -10.748 1.00 88.94 84 GLN A O 1
ATOM 642 N N . GLU A 1 85 ? 3.400 -1.490 -12.716 1.00 90.19 85 GLU A N 1
ATOM 643 C CA . GLU A 1 85 ? 2.336 -2.488 -12.521 1.00 90.19 85 GLU A CA 1
ATOM 644 C C . GLU A 1 85 ? 2.609 -3.369 -11.296 1.00 90.19 85 GLU A C 1
ATOM 646 O O . GLU A 1 85 ? 1.722 -3.624 -10.480 1.00 90.19 85 GLU A O 1
ATOM 651 N N . ARG A 1 86 ? 3.863 -3.796 -11.120 1.00 89.19 86 ARG A N 1
ATOM 652 C CA . ARG A 1 86 ? 4.276 -4.597 -9.964 1.00 89.19 86 ARG A CA 1
ATOM 653 C C . ARG A 1 86 ? 4.134 -3.821 -8.653 1.00 89.19 86 ARG A C 1
ATOM 655 O O . ARG A 1 86 ? 3.666 -4.386 -7.663 1.00 89.19 86 ARG A O 1
ATOM 662 N N . LEU A 1 87 ? 4.555 -2.556 -8.632 1.00 93.31 87 LEU A N 1
ATOM 663 C CA . LEU A 1 87 ? 4.414 -1.678 -7.470 1.00 93.31 87 LEU A CA 1
ATOM 664 C C . LEU A 1 87 ? 2.941 -1.387 -7.171 1.00 93.31 87 LEU A C 1
ATOM 666 O O . LEU A 1 87 ? 2.555 -1.454 -6.009 1.00 93.31 87 LEU A O 1
ATOM 670 N N . ALA A 1 88 ? 2.112 -1.155 -8.191 1.00 94.94 88 ALA A N 1
ATOM 671 C CA . ALA A 1 88 ? 0.672 -0.963 -8.032 1.00 94.94 88 ALA A CA 1
ATOM 672 C C . ALA A 1 88 ? 0.008 -2.188 -7.383 1.00 94.94 88 ALA A C 1
ATOM 674 O O . ALA A 1 88 ? -0.669 -2.046 -6.370 1.00 94.94 88 ALA A O 1
ATOM 675 N N . ALA A 1 89 ? 0.305 -3.399 -7.864 1.00 93.31 89 ALA A N 1
ATOM 676 C CA . ALA A 1 89 ? -0.204 -4.633 -7.261 1.00 93.31 89 ALA A CA 1
ATOM 677 C C . ALA A 1 89 ? 0.291 -4.848 -5.817 1.00 93.31 89 ALA A C 1
ATOM 679 O O . ALA A 1 89 ? -0.378 -5.484 -5.003 1.00 93.31 89 ALA A O 1
ATOM 680 N N . CYS A 1 90 ? 1.488 -4.356 -5.486 1.00 93.81 90 CYS A N 1
ATOM 681 C CA . CYS A 1 90 ? 1.999 -4.389 -4.119 1.00 93.81 90 CYS A CA 1
ATOM 682 C C . CYS A 1 90 ? 1.233 -3.416 -3.216 1.00 93.81 90 CYS A C 1
ATOM 684 O O . CYS A 1 90 ? 0.895 -3.776 -2.091 1.00 93.81 90 CYS A O 1
ATOM 686 N N . LEU A 1 91 ? 0.943 -2.212 -3.713 1.00 96.31 91 LEU A N 1
ATOM 687 C CA . LEU A 1 91 ? 0.165 -1.210 -2.991 1.00 96.31 91 LEU A CA 1
ATOM 688 C C . LEU A 1 91 ? -1.273 -1.674 -2.761 1.00 96.31 91 LEU A C 1
ATOM 690 O O . LEU A 1 91 ? -1.730 -1.592 -1.631 1.00 96.31 91 LEU A O 1
ATOM 694 N N . GLU A 1 92 ? -1.940 -2.253 -3.763 1.00 96.38 92 GLU A N 1
ATOM 695 C CA . GLU A 1 92 ? -3.299 -2.800 -3.603 1.00 96.38 92 GLU A CA 1
ATOM 696 C C . GLU A 1 92 ? -3.379 -3.846 -2.484 1.00 96.38 92 GLU A C 1
ATOM 698 O O . GLU A 1 92 ? -4.312 -3.837 -1.684 1.00 96.38 92 GLU A O 1
ATOM 703 N N . LYS A 1 93 ? -2.372 -4.723 -2.377 1.00 95.25 93 LYS A N 1
ATOM 704 C CA . LYS A 1 93 ? -2.302 -5.708 -1.288 1.00 95.25 93 LYS A CA 1
ATOM 705 C C . LYS A 1 93 ? -2.153 -5.052 0.079 1.00 95.25 93 LYS A C 1
ATOM 707 O O . LYS A 1 93 ? -2.794 -5.491 1.024 1.00 95.25 93 LYS A O 1
ATOM 712 N N . VAL A 1 94 ? -1.291 -4.041 0.188 1.00 96.50 94 VAL A N 1
ATOM 713 C CA . VAL A 1 94 ? -1.090 -3.314 1.450 1.00 96.50 94 VAL A CA 1
ATOM 714 C C . VAL A 1 94 ? -2.361 -2.565 1.835 1.00 96.50 94 VAL A C 1
ATOM 716 O O . VAL A 1 94 ? -2.775 -2.660 2.982 1.00 96.50 94 VAL A O 1
ATOM 719 N N . THR A 1 95 ? -3.016 -1.897 0.885 1.00 96.88 95 THR A N 1
ATOM 720 C CA . THR A 1 95 ? -4.296 -1.221 1.121 1.00 96.88 95 THR A CA 1
ATOM 721 C C . THR A 1 95 ? -5.351 -2.196 1.630 1.00 96.88 95 THR A C 1
ATOM 723 O O . THR A 1 95 ? -5.930 -1.940 2.676 1.00 96.88 95 THR A O 1
ATOM 726 N N . GLY A 1 96 ? -5.522 -3.356 0.986 1.00 95.00 96 GLY A N 1
ATO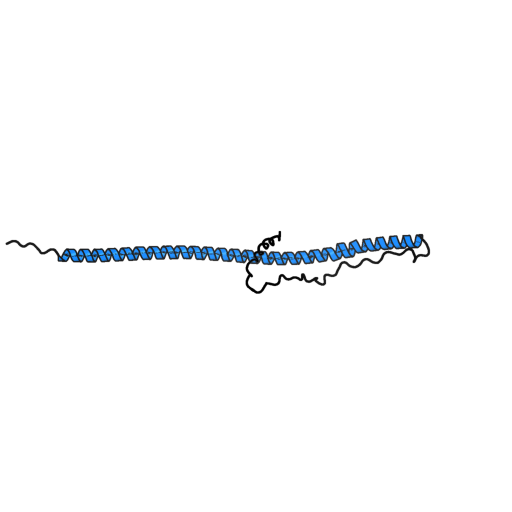M 727 C CA . GLY A 1 96 ? -6.488 -4.356 1.449 1.00 95.00 96 GLY A CA 1
ATOM 728 C C . GLY A 1 96 ? -6.189 -4.913 2.849 1.00 95.00 96 GLY A C 1
ATOM 729 O O . GLY A 1 96 ? -7.118 -5.217 3.591 1.00 95.00 96 GLY A O 1
ATOM 730 N N . LEU A 1 97 ? -4.911 -5.026 3.236 1.00 96.06 97 LEU A N 1
ATOM 731 C CA . LEU A 1 97 ? -4.540 -5.383 4.612 1.00 96.06 97 LEU A CA 1
ATOM 732 C C . LEU A 1 97 ? -4.906 -4.270 5.598 1.00 96.06 97 LEU A C 1
ATOM 734 O O . LEU A 1 97 ? -5.481 -4.558 6.640 1.00 96.06 97 LEU A O 1
ATOM 738 N N . CYS A 1 98 ? -4.618 -3.011 5.260 1.00 96.56 98 CYS A N 1
ATOM 739 C CA . CYS A 1 98 ? -4.969 -1.872 6.105 1.00 96.56 98 CYS A CA 1
ATOM 740 C C . CYS A 1 98 ? -6.485 -1.712 6.274 1.00 96.56 98 CYS A C 1
ATOM 742 O O . CYS A 1 98 ? -6.930 -1.396 7.374 1.00 96.56 98 CYS A O 1
ATOM 744 N N . ASP A 1 99 ? -7.266 -1.948 5.219 1.00 96.50 99 ASP A N 1
ATOM 745 C CA . ASP A 1 99 ? -8.729 -1.919 5.285 1.00 96.50 99 ASP A CA 1
ATOM 746 C C . ASP A 1 99 ? -9.248 -3.034 6.210 1.00 96.50 99 ASP A C 1
ATOM 748 O O . ASP A 1 99 ? -10.065 -2.780 7.091 1.00 96.50 99 ASP A O 1
ATOM 752 N N . GLY A 1 100 ? -8.705 -4.252 6.085 1.00 96.94 100 GLY A N 1
ATOM 753 C CA . GLY A 1 100 ? -9.048 -5.366 6.974 1.00 96.94 100 GLY A CA 1
ATOM 754 C C . GLY A 1 100 ? -8.673 -5.117 8.440 1.00 96.94 100 GLY A C 1
ATOM 755 O O . GLY A 1 100 ? -9.450 -5.445 9.339 1.00 96.94 100 GLY A O 1
ATOM 756 N N . ASP A 1 101 ? -7.514 -4.505 8.692 1.00 97.56 101 ASP A N 1
ATOM 757 C CA . ASP A 1 101 ? -7.100 -4.102 10.039 1.00 97.56 101 ASP A CA 1
ATOM 758 C C . ASP A 1 101 ? -8.041 -3.025 10.605 1.00 97.56 101 ASP A C 1
ATOM 760 O O . ASP A 1 101 ? -8.443 -3.114 11.766 1.00 97.56 101 ASP A O 1
ATOM 764 N N . ALA A 1 102 ? -8.437 -2.039 9.794 1.00 96.88 102 ALA A N 1
ATOM 765 C CA . ALA A 1 102 ? -9.376 -0.994 10.199 1.00 96.88 102 ALA A CA 1
ATOM 766 C C . ALA A 1 102 ? -10.753 -1.571 10.563 1.00 96.88 102 ALA A C 1
ATOM 768 O O . ALA A 1 102 ? -11.297 -1.233 11.615 1.00 96.88 102 ALA A O 1
ATOM 769 N N . ASP A 1 103 ? -11.283 -2.488 9.751 1.00 97.06 103 ASP A N 1
ATOM 770 C CA . ASP A 1 103 ? -12.540 -3.185 10.040 1.00 97.06 103 ASP A CA 1
ATOM 771 C C . ASP A 1 103 ? -12.448 -4.003 11.337 1.00 97.06 103 ASP A C 1
ATOM 773 O O . ASP A 1 103 ? -13.370 -3.994 12.158 1.00 97.06 103 ASP A O 1
ATOM 777 N N . SER A 1 104 ? -11.318 -4.682 11.562 1.00 97.50 104 SER A N 1
ATOM 778 C CA . SER A 1 104 ? -11.093 -5.438 12.796 1.00 97.50 104 SER A CA 1
ATOM 779 C C . SER A 1 104 ? -11.015 -4.533 14.026 1.00 97.50 104 SER A C 1
ATOM 781 O O . SER A 1 104 ? -11.522 -4.918 15.079 1.00 97.50 104 SER A O 1
ATOM 783 N N . ILE A 1 105 ? -10.381 -3.362 13.917 1.00 97.25 105 ILE A N 1
ATOM 784 C CA . ILE A 1 105 ? -10.308 -2.378 15.006 1.00 97.25 105 ILE A CA 1
ATOM 785 C C . ILE A 1 105 ? -11.707 -1.850 15.323 1.00 97.25 105 ILE A C 1
ATOM 787 O O . ILE A 1 105 ? -12.112 -1.899 16.479 1.00 97.25 105 ILE A O 1
ATOM 791 N N . ASN A 1 106 ? -12.478 -1.457 14.306 1.00 97.25 106 ASN A N 1
ATOM 792 C CA . ASN A 1 106 ? -13.845 -0.967 14.494 1.00 97.25 106 ASN A CA 1
ATOM 793 C C . ASN A 1 106 ? -14.732 -2.007 15.201 1.00 97.25 106 ASN A C 1
ATOM 795 O O . ASN A 1 106 ? -15.466 -1.675 16.127 1.00 97.25 106 ASN A O 1
ATOM 799 N N . ASN A 1 107 ? -14.625 -3.283 14.820 1.00 97.75 107 ASN A N 1
ATOM 800 C CA . ASN A 1 107 ? -15.359 -4.363 15.482 1.00 97.75 107 ASN A CA 1
ATOM 801 C C . ASN A 1 107 ? -14.932 -4.551 16.952 1.00 97.75 107 ASN A C 1
ATOM 803 O O . ASN A 1 107 ? -15.766 -4.817 17.817 1.00 97.75 107 ASN A O 1
ATOM 807 N N . LEU A 1 108 ? -13.637 -4.422 17.259 1.00 97.50 108 LEU A N 1
ATOM 808 C CA . LEU A 1 108 ? -13.165 -4.475 18.645 1.00 97.50 108 LEU A CA 1
ATOM 809 C C . LEU A 1 108 ? -13.684 -3.285 19.458 1.00 97.50 108 LEU A C 1
ATOM 811 O O . LEU A 1 108 ? -14.114 -3.488 20.592 1.00 97.50 108 LEU A O 1
ATOM 815 N N . ASP A 1 109 ? -13.714 -2.086 18.879 1.00 97.19 109 ASP A N 1
ATOM 816 C CA . ASP A 1 109 ? -14.267 -0.895 19.530 1.00 97.19 109 ASP A CA 1
ATOM 817 C C . ASP A 1 109 ? -15.767 -1.062 19.834 1.00 97.19 109 ASP A C 1
ATOM 819 O O . ASP A 1 109 ? -16.214 -0.755 20.941 1.00 97.19 109 ASP A O 1
ATOM 823 N N . GLU A 1 110 ? -16.546 -1.632 18.908 1.00 96.94 110 GLU A N 1
ATOM 824 C CA . GLU A 1 110 ? -17.963 -1.957 19.135 1.00 96.94 110 GLU A CA 1
ATOM 825 C C . GLU A 1 110 ? -18.158 -2.979 20.270 1.00 96.94 110 GLU A C 1
ATOM 827 O O . GLU A 1 110 ? -19.060 -2.839 21.109 1.00 96.94 110 GLU A O 1
ATOM 832 N N . GLN A 1 111 ? -17.300 -4.002 20.335 1.00 97.31 111 GLN A N 1
ATOM 833 C CA . GLN A 1 111 ? -17.332 -4.996 21.411 1.00 97.31 111 GLN A CA 1
ATOM 834 C C . GLN A 1 111 ? -16.966 -4.382 22.763 1.00 97.31 111 GLN A C 1
ATOM 836 O O . GLN A 1 111 ? -17.630 -4.680 23.758 1.00 97.31 111 GLN A O 1
ATOM 841 N N . ILE A 1 112 ? -15.955 -3.510 22.807 1.00 96.06 112 ILE A N 1
ATOM 842 C CA . ILE A 1 112 ? -15.568 -2.782 24.020 1.00 96.06 112 ILE A CA 1
ATOM 843 C C . ILE A 1 112 ? -16.736 -1.922 24.503 1.00 96.06 112 ILE A C 1
ATOM 845 O O . ILE A 1 112 ? -17.140 -2.068 25.654 1.00 96.06 112 ILE A O 1
ATOM 849 N N . ALA A 1 113 ? -17.347 -1.123 23.625 1.00 95.75 113 ALA A N 1
ATOM 850 C CA . ALA A 1 113 ? -18.489 -0.281 23.986 1.00 95.75 113 ALA A CA 1
ATOM 851 C C . ALA A 1 113 ? -19.669 -1.102 24.540 1.00 95.75 113 ALA A C 1
ATOM 853 O O . ALA A 1 113 ? -20.319 -0.714 25.512 1.00 95.75 113 ALA A O 1
ATOM 854 N N . THR A 1 114 ? -19.926 -2.276 23.954 1.00 95.00 114 THR A N 1
ATOM 855 C CA . THR A 1 114 ? -20.976 -3.189 24.431 1.00 95.00 114 THR A CA 1
ATOM 856 C C . THR A 1 114 ? -20.654 -3.744 25.821 1.00 95.00 114 THR A C 1
ATOM 858 O O . THR A 1 114 ? -21.532 -3.800 26.685 1.00 95.00 114 THR A O 1
ATOM 861 N N . LEU A 1 115 ? -19.404 -4.152 26.054 1.00 94.75 115 LEU A N 1
ATOM 862 C CA . LEU A 1 115 ? -18.957 -4.666 27.350 1.00 94.75 115 LEU A CA 1
ATOM 863 C C . LEU A 1 115 ? -18.966 -3.583 28.434 1.00 94.75 115 LEU A C 1
ATOM 865 O O . LEU A 1 115 ? -19.334 -3.873 29.572 1.00 94.75 115 LEU A O 1
ATOM 869 N N . GLU A 1 116 ? -18.601 -2.348 28.093 1.00 94.25 116 GLU A N 1
ATOM 870 C CA . GLU A 1 116 ? -18.669 -1.202 29.003 1.00 94.25 116 GLU A CA 1
ATOM 871 C C . GLU A 1 116 ? -20.111 -0.936 29.447 1.00 94.25 116 GLU A C 1
ATOM 873 O O . GLU A 1 116 ? -20.372 -0.876 30.650 1.00 94.25 116 GLU A O 1
ATOM 878 N N . ALA A 1 117 ? -21.064 -0.901 28.509 1.00 91.75 117 ALA A N 1
ATOM 879 C CA . ALA A 1 117 ? -22.482 -0.732 28.828 1.00 91.75 117 ALA A CA 1
ATOM 880 C C . ALA A 1 117 ? -23.013 -1.855 29.739 1.00 91.75 117 ALA A C 1
ATOM 882 O O . ALA A 1 117 ? -23.667 -1.592 30.749 1.00 91.75 117 ALA A O 1
ATOM 883 N N . GLN A 1 118 ? -22.677 -3.114 29.437 1.00 90.31 118 GLN A N 1
ATOM 884 C CA . GLN A 1 118 ? -23.058 -4.254 30.280 1.00 90.31 118 GLN A CA 1
ATOM 885 C C . GLN A 1 118 ? -22.425 -4.187 31.677 1.00 90.31 118 GLN A C 1
ATOM 887 O O . GLN A 1 118 ? -23.062 -4.553 32.666 1.00 90.31 118 GLN A O 1
ATOM 892 N N . GLY A 1 119 ? -21.177 -3.724 31.777 1.00 88.31 119 GLY A N 1
ATOM 893 C CA . GLY A 1 119 ? -20.486 -3.525 33.049 1.00 88.31 119 GLY A CA 1
ATOM 894 C C . GLY A 1 119 ? -21.143 -2.447 33.911 1.00 88.31 119 GLY A C 1
ATOM 895 O O . GLY A 1 119 ? -21.328 -2.647 35.116 1.00 88.31 119 GLY A O 1
ATOM 896 N N . GLU A 1 120 ? -21.545 -1.330 33.303 1.00 86.69 120 GLU A N 1
ATOM 897 C CA . GLU A 1 120 ? -22.285 -0.265 33.983 1.00 86.69 120 GLU A CA 1
ATOM 898 C C . GLU A 1 120 ? -23.656 -0.747 34.472 1.00 86.69 120 GLU A C 1
ATOM 900 O O . GLU A 1 120 ? -23.997 -0.544 35.641 1.00 86.69 120 GLU A O 1
ATOM 905 N N . GLU A 1 121 ? -24.411 -1.455 33.629 1.00 80.50 121 GLU A N 1
ATOM 906 C CA . GLU A 1 121 ? -25.706 -2.036 33.999 1.00 80.50 121 GLU A CA 1
ATOM 907 C C . GLU A 1 121 ? -25.578 -3.063 35.134 1.00 80.50 121 GLU A C 1
ATOM 909 O O . GLU A 1 121 ? -26.352 -3.035 36.100 1.00 80.50 121 GLU A O 1
ATOM 914 N N . ALA A 1 122 ? -24.576 -3.946 35.070 1.00 81.31 122 ALA A N 1
ATOM 915 C CA . ALA A 1 122 ? -24.315 -4.933 36.115 1.00 81.31 122 ALA A CA 1
ATOM 916 C C . ALA A 1 122 ? -23.935 -4.264 37.448 1.00 81.31 122 ALA A C 1
ATOM 918 O O . ALA A 1 122 ? -24.418 -4.668 38.511 1.00 81.31 122 ALA A O 1
ATOM 919 N N . SER A 1 123 ? -23.119 -3.210 37.399 1.00 83.50 123 SER A N 1
ATOM 920 C CA . SER A 1 123 ? -22.733 -2.417 38.572 1.00 83.50 123 SER A CA 1
ATOM 921 C C . SER A 1 123 ? -23.926 -1.676 39.191 1.00 83.50 123 SER A C 1
ATOM 923 O O . SER A 1 123 ? -24.127 -1.709 40.414 1.00 83.50 123 SER A O 1
ATOM 925 N N . ALA A 1 124 ? -24.770 -1.061 38.358 1.00 79.56 124 ALA A N 1
ATOM 926 C CA . ALA A 1 124 ? -25.981 -0.370 38.793 1.00 79.56 124 ALA A CA 1
ATOM 927 C C . ALA A 1 124 ? -26.985 -1.337 39.440 1.00 79.56 124 ALA A C 1
ATOM 929 O O . ALA A 1 124 ? -27.488 -1.065 40.535 1.00 79.56 124 ALA A O 1
ATOM 930 N N . THR A 1 125 ? -27.205 -2.498 38.817 1.00 81.00 125 THR A N 1
ATOM 931 C CA . THR A 1 125 ? -28.100 -3.545 39.335 1.00 81.00 125 THR A CA 1
ATOM 932 C C . THR A 1 125 ? -27.582 -4.100 40.660 1.00 81.00 125 THR A C 1
ATOM 934 O O . THR A 1 125 ? -28.329 -4.165 41.634 1.00 81.00 125 THR A O 1
ATOM 937 N N . SER A 1 126 ? -26.281 -4.409 40.752 1.00 83.81 126 SER A N 1
ATOM 938 C CA . SER A 1 126 ? -25.652 -4.860 42.002 1.00 83.81 126 SER A CA 1
ATOM 939 C C . SER A 1 126 ? -25.799 -3.831 43.129 1.00 83.81 126 SER A C 1
ATOM 941 O O . SER A 1 126 ? -25.988 -4.198 44.292 1.00 83.81 126 SER A O 1
ATOM 943 N N . SER A 1 127 ? -25.705 -2.541 42.804 1.00 80.94 127 SER A N 1
ATOM 944 C CA . SER A 1 127 ? -25.857 -1.458 43.780 1.00 80.94 127 SER A CA 1
ATOM 945 C C . SER A 1 127 ? -27.300 -1.344 44.282 1.00 80.94 127 SER A C 1
ATOM 947 O O . SER A 1 127 ? -27.521 -1.194 45.486 1.00 80.94 127 SER A O 1
ATOM 949 N N . GLN A 1 128 ? -28.288 -1.468 43.391 1.00 83.38 128 GLN A N 1
ATOM 950 C CA . GLN A 1 128 ? -29.707 -1.491 43.762 1.00 83.38 128 GLN A CA 1
ATOM 951 C C . GLN A 1 128 ? -30.054 -2.705 44.627 1.00 83.38 128 GLN A C 1
ATOM 953 O O . GLN A 1 128 ? -30.689 -2.540 45.669 1.00 83.38 128 GLN A O 1
ATOM 958 N N . ASP A 1 129 ? -29.559 -3.888 44.266 1.00 88.25 129 ASP A N 1
ATOM 959 C CA . ASP A 1 129 ? -29.737 -5.124 45.034 1.00 88.25 129 ASP A CA 1
ATOM 960 C C . ASP A 1 129 ? -29.233 -4.983 46.476 1.00 88.25 129 ASP A C 1
ATOM 962 O O . ASP A 1 129 ? -29.888 -5.410 47.433 1.00 88.25 129 ASP A O 1
ATOM 966 N N . TRP A 1 130 ? -28.067 -4.356 46.653 1.00 86.31 130 TRP A N 1
ATOM 967 C CA . TRP A 1 130 ? -27.501 -4.111 47.977 1.00 86.31 130 TRP A CA 1
ATOM 968 C C . TRP A 1 130 ? -28.352 -3.134 48.799 1.00 86.31 130 TRP A C 1
ATOM 970 O O . TRP A 1 130 ? -28.600 -3.380 49.985 1.00 86.31 130 TRP A O 1
ATOM 980 N N . ILE A 1 131 ? -28.834 -2.050 48.178 1.00 88.75 131 ILE A N 1
ATOM 981 C CA . ILE A 1 131 ? -29.709 -1.062 48.830 1.00 88.75 131 ILE A CA 1
ATOM 982 C C . ILE A 1 131 ? -31.025 -1.715 49.268 1.00 88.75 131 ILE A C 1
ATOM 984 O O . ILE A 1 131 ? -31.466 -1.502 50.401 1.00 88.75 131 ILE A O 1
ATOM 988 N N . GLU A 1 132 ? -31.638 -2.528 48.410 1.00 90.19 132 GLU A N 1
ATOM 989 C CA . GLU A 1 132 ? -32.917 -3.182 48.694 1.00 90.19 132 GLU A CA 1
ATOM 990 C C . GLU A 1 132 ? -32.779 -4.195 49.841 1.00 90.19 132 GLU A C 1
ATOM 992 O O . GLU A 1 132 ? -33.537 -4.145 50.815 1.00 90.19 132 GLU A O 1
ATOM 997 N N . ARG A 1 133 ? -31.729 -5.032 49.820 1.00 88.00 133 ARG A N 1
ATOM 998 C CA . ARG A 1 133 ? -31.421 -5.954 50.933 1.00 88.00 133 ARG A CA 1
ATOM 999 C C . ARG A 1 133 ? -31.191 -5.213 52.248 1.00 88.00 133 ARG A C 1
ATOM 1001 O O . ARG A 1 133 ? -31.648 -5.664 53.299 1.00 88.00 133 ARG A O 1
ATOM 1008 N N . ARG A 1 134 ? -30.504 -4.065 52.211 1.00 89.19 134 ARG A N 1
ATOM 1009 C CA . ARG A 1 134 ? -30.290 -3.216 53.393 1.00 89.19 134 ARG A CA 1
ATOM 1010 C C . ARG A 1 134 ? -31.619 -2.697 53.947 1.00 89.19 134 ARG A C 1
ATOM 1012 O O . ARG A 1 134 ? -31.803 -2.713 55.163 1.00 89.19 134 ARG A O 1
ATOM 1019 N N . ARG A 1 135 ? -32.537 -2.247 53.085 1.00 91.00 135 ARG A N 1
ATOM 1020 C CA . ARG A 1 135 ? -33.865 -1.756 53.499 1.00 91.00 135 ARG A CA 1
ATOM 1021 C C . ARG A 1 135 ? -34.695 -2.842 54.170 1.00 91.00 135 ARG A C 1
ATOM 1023 O O . ARG A 1 135 ? -35.238 -2.580 55.240 1.00 91.00 135 ARG A O 1
ATOM 1030 N N . ILE A 1 136 ? -34.755 -4.036 53.576 1.00 92.62 136 ILE A N 1
ATOM 1031 C CA . ILE A 1 136 ? -35.491 -5.181 54.135 1.00 92.62 136 ILE A CA 1
ATOM 1032 C C . ILE A 1 136 ? -34.960 -5.509 55.530 1.00 92.62 136 ILE A C 1
ATOM 1034 O O . ILE A 1 136 ? -35.730 -5.536 56.486 1.00 92.62 136 ILE A O 1
ATOM 1038 N N . LYS A 1 137 ? -33.636 -5.624 55.675 1.00 92.56 137 LYS A N 1
ATOM 1039 C CA . LYS A 1 137 ? -33.009 -5.912 56.968 1.00 92.56 137 LYS A CA 1
ATOM 1040 C C . LYS A 1 137 ? -33.342 -4.863 58.039 1.00 92.56 137 LYS A C 1
ATOM 1042 O O . LYS A 1 137 ? -33.674 -5.215 59.163 1.00 92.56 137 LYS A O 1
ATOM 1047 N N . MET A 1 138 ? -33.308 -3.573 57.696 1.00 91.19 138 MET A N 1
ATOM 1048 C CA . MET A 1 138 ? -33.673 -2.501 58.638 1.00 91.19 138 MET A CA 1
ATOM 1049 C C . MET A 1 138 ? -35.164 -2.533 59.012 1.00 91.19 138 MET A C 1
ATOM 1051 O O . MET A 1 138 ? -35.526 -2.142 60.121 1.00 91.19 138 MET A O 1
ATOM 1055 N N . ALA A 1 139 ? -36.040 -2.956 58.095 1.00 89.75 139 ALA A N 1
ATOM 1056 C CA . ALA A 1 139 ? -37.464 -3.124 58.373 1.00 89.75 139 ALA A CA 1
ATOM 1057 C C . ALA A 1 139 ? -37.717 -4.322 59.303 1.00 89.75 139 ALA A C 1
ATOM 1059 O O . ALA A 1 139 ? -38.499 -4.194 60.242 1.00 89.75 139 ALA A O 1
ATOM 1060 N N . GLU A 1 140 ? -37.013 -5.437 59.097 1.00 90.56 140 GLU A N 1
ATOM 1061 C CA . GLU A 1 140 ? -37.036 -6.602 59.990 1.00 90.56 140 GLU A CA 1
ATOM 1062 C C . GLU A 1 140 ? -36.521 -6.248 61.392 1.00 90.56 140 GLU A C 1
ATOM 1064 O O . GLU A 1 140 ? -37.184 -6.553 62.382 1.00 90.56 140 GLU A O 1
ATOM 1069 N N . GLU A 1 141 ? -35.393 -5.536 61.490 1.00 87.81 141 GLU A N 1
ATOM 1070 C CA . GLU A 1 141 ? -34.839 -5.069 62.770 1.00 87.81 141 GLU A CA 1
ATOM 1071 C C . GLU A 1 141 ? -35.812 -4.128 63.503 1.00 87.81 141 GLU A C 1
ATOM 1073 O O . GLU A 1 141 ? -36.004 -4.253 64.713 1.00 87.81 141 GLU A O 1
ATOM 1078 N N . LYS A 1 142 ? -36.490 -3.223 62.782 1.00 86.19 142 LYS A N 1
ATOM 1079 C CA . LYS A 1 142 ? -37.533 -2.360 63.363 1.00 86.19 142 LYS A CA 1
ATOM 1080 C C . LYS A 1 142 ? -38.768 -3.137 63.813 1.00 86.19 142 LYS A C 1
ATOM 1082 O O . LYS A 1 142 ? -39.315 -2.827 64.868 1.00 86.19 142 LYS A O 1
ATOM 1087 N N . ALA A 1 143 ? -39.220 -4.114 63.029 1.00 83.50 143 ALA A N 1
ATOM 1088 C CA . ALA A 1 143 ? -40.360 -4.951 63.391 1.00 83.50 143 ALA A CA 1
ATOM 1089 C C . ALA A 1 143 ? -40.053 -5.792 64.641 1.00 83.50 143 ALA A C 1
ATOM 1091 O O . ALA A 1 143 ? -40.890 -5.881 65.537 1.00 83.50 143 ALA A O 1
ATOM 1092 N N . ALA A 1 144 ? -38.835 -6.333 64.741 1.00 79.56 144 ALA A N 1
ATOM 1093 C CA . ALA A 1 144 ? -38.367 -7.042 65.927 1.00 79.56 144 ALA A CA 1
ATOM 1094 C C . ALA A 1 144 ? -38.296 -6.123 67.161 1.00 79.56 144 ALA A C 1
ATOM 1096 O O . ALA A 1 144 ? -38.766 -6.507 68.229 1.00 79.56 144 ALA A O 1
ATOM 1097 N N . ALA A 1 145 ? -37.789 -4.893 67.013 1.00 75.31 145 ALA A N 1
ATOM 1098 C CA . ALA A 1 145 ? -37.742 -3.915 68.104 1.00 75.31 145 ALA A CA 1
ATOM 1099 C C . ALA A 1 145 ? -39.147 -3.494 68.592 1.00 75.31 145 ALA A C 1
ATOM 1101 O O . ALA A 1 145 ? -39.393 -3.419 69.796 1.00 75.31 145 ALA A O 1
ATOM 1102 N N . ALA A 1 146 ? -40.097 -3.286 67.675 1.00 72.38 146 ALA A N 1
ATOM 1103 C CA . ALA A 1 146 ? -41.484 -2.960 68.021 1.00 72.38 146 ALA A CA 1
ATOM 1104 C C . ALA A 1 146 ? -42.222 -4.132 68.704 1.00 72.38 146 ALA A C 1
ATOM 1106 O O . ALA A 1 146 ? -43.060 -3.916 69.584 1.00 72.38 146 ALA A O 1
ATOM 1107 N N . ALA A 1 147 ? -41.895 -5.377 68.340 1.00 67.00 147 ALA A N 1
ATOM 1108 C CA . ALA A 1 147 ? -42.411 -6.568 69.016 1.00 67.00 147 ALA A CA 1
ATOM 1109 C C . ALA A 1 147 ? -41.882 -6.684 70.459 1.00 67.00 147 ALA A C 1
ATOM 1111 O O . ALA A 1 147 ? -42.631 -7.045 71.360 1.00 67.00 147 ALA A O 1
ATOM 1112 N N . THR A 1 148 ? -40.629 -6.294 70.714 1.00 60.38 148 THR A N 1
ATOM 1113 C CA . THR A 1 148 ? -40.072 -6.283 72.079 1.00 60.38 148 THR A CA 1
ATOM 1114 C C . THR A 1 148 ? -40.603 -5.147 72.960 1.00 60.38 148 THR A C 1
ATOM 1116 O O . THR A 1 148 ? -40.680 -5.309 74.174 1.00 60.38 148 THR A O 1
ATOM 1119 N N . GLU A 1 149 ? -41.021 -4.012 72.386 1.00 56.03 149 GLU A N 1
ATOM 1120 C CA . GLU A 1 149 ? -41.632 -2.909 73.153 1.00 56.03 149 GLU A CA 1
ATOM 1121 C C . GLU A 1 149 ? -43.104 -3.169 73.525 1.00 56.03 149 GLU A C 1
ATOM 1123 O O . GLU A 1 149 ? -43.614 -2.590 74.485 1.00 56.03 149 GLU A O 1
ATOM 1128 N N . THR A 1 150 ? -43.793 -4.068 72.815 1.00 53.59 150 THR A N 1
ATOM 1129 C CA . THR A 1 150 ? -45.199 -4.418 73.091 1.00 53.59 150 THR A CA 1
ATOM 1130 C C . THR A 1 150 ? -45.369 -5.496 74.167 1.00 53.59 150 THR A C 1
ATOM 1132 O O . THR A 1 150 ? -46.440 -5.574 74.765 1.00 53.59 150 THR A O 1
ATOM 1135 N N . GLU A 1 151 ? -44.321 -6.253 74.505 1.00 47.19 151 GLU A N 1
ATOM 1136 C CA . GLU A 1 151 ? -44.328 -7.195 75.641 1.00 47.19 151 GLU A CA 1
ATOM 1137 C C . GLU A 1 151 ? -44.031 -6.526 77.003 1.00 47.19 151 GLU A C 1
ATOM 1139 O O . GLU A 1 151 ? -44.184 -7.160 78.043 1.00 47.19 151 GLU A O 1
ATOM 1144 N N . GLY A 1 152 ? -43.650 -5.241 77.028 1.00 47.62 152 GLY A N 1
ATOM 1145 C CA . GLY A 1 152 ? -43.253 -4.520 78.249 1.00 47.62 152 GLY A CA 1
ATOM 1146 C C . GLY A 1 152 ? -44.334 -3.680 78.948 1.00 47.62 152 GLY A C 1
ATOM 1147 O O . GLY A 1 152 ? -44.032 -3.041 79.954 1.00 47.62 152 GLY A O 1
ATOM 1148 N N . SER A 1 153 ? -45.572 -3.630 78.447 1.00 48.66 153 SER A N 1
ATOM 1149 C CA . SER A 1 153 ? -46.661 -2.890 79.112 1.00 48.66 153 SER A CA 1
ATOM 1150 C C . SER A 1 153 ? -47.517 -3.815 79.976 1.00 48.66 153 SER A C 1
ATOM 1152 O O . SER A 1 153 ? -48.526 -4.352 79.522 1.00 48.66 153 SER A O 1
ATOM 1154 N N . GLU A 1 154 ? -47.135 -3.973 81.245 1.00 54.00 154 GLU A N 1
ATOM 1155 C CA . GLU A 1 154 ? -48.041 -4.505 82.267 1.00 54.00 154 GLU A CA 1
ATOM 1156 C C . GLU A 1 154 ? -49.230 -3.544 82.468 1.00 54.00 154 GLU A C 1
ATOM 1158 O O . GLU A 1 154 ? -49.032 -2.331 82.609 1.00 54.00 154 GLU A O 1
ATOM 1163 N N . PRO A 1 155 ? -50.479 -4.045 82.509 1.00 51.88 155 PRO A N 1
ATOM 1164 C CA . PRO A 1 155 ? -51.625 -3.206 82.797 1.00 51.88 155 PRO A CA 1
ATOM 1165 C C . PRO A 1 155 ? -51.595 -2.827 84.278 1.00 51.88 155 PRO A C 1
ATOM 1167 O O . PRO A 1 155 ? -51.647 -3.679 85.163 1.00 51.88 155 PRO A O 1
ATOM 1170 N N . THR A 1 156 ? -51.540 -1.529 84.563 1.00 51.44 156 THR A N 1
ATOM 1171 C CA . THR A 1 156 ? -51.702 -1.014 85.922 1.00 51.44 156 THR A CA 1
ATOM 1172 C C . THR A 1 156 ? -53.149 -1.243 86.359 1.00 51.44 156 THR A C 1
ATOM 1174 O O . THR A 1 156 ? -54.052 -0.514 85.948 1.00 51.44 156 THR A O 1
ATOM 1177 N N . THR A 1 157 ? -53.396 -2.257 87.186 1.00 45.03 157 THR A N 1
ATOM 1178 C CA . THR A 1 157 ? -54.669 -2.397 87.903 1.00 45.03 157 THR A CA 1
ATOM 1179 C C . THR A 1 157 ? -54.488 -1.973 89.351 1.00 45.03 157 THR A C 1
ATOM 1181 O O . THR A 1 157 ? -53.855 -2.669 90.141 1.00 45.03 157 THR A O 1
ATOM 1184 N N . SER A 1 158 ? -55.056 -0.813 89.676 1.00 44.34 158 SER A N 1
ATOM 1185 C CA . SER A 1 158 ? -55.240 -0.313 91.036 1.00 44.34 158 SER A CA 1
ATOM 1186 C C . SER A 1 158 ? -56.211 -1.192 91.829 1.00 44.34 158 SER A C 1
ATOM 1188 O O . SER A 1 158 ? -57.367 -1.335 91.428 1.00 44.34 158 SER A O 1
ATOM 1190 N N . ASN A 1 159 ? -55.755 -1.738 92.958 1.00 41.53 159 ASN A N 1
ATOM 1191 C CA . ASN A 1 159 ? -56.219 -1.437 94.327 1.00 41.53 159 ASN A CA 1
ATOM 1192 C C . ASN A 1 159 ? -55.557 -2.376 95.339 1.00 41.53 159 ASN A C 1
ATOM 1194 O O . ASN A 1 159 ? -55.589 -3.604 95.107 1.00 41.53 159 ASN A O 1
#

Secondary structure (DSSP, 8-state):
--PPPPPPPPPP-PPP----------------------PPPPPPPPGGG-SSHHHHHHHHHHHHHHHHHHIIIIIIIIIHHHHHHHHHHHHHHHHHHHHHHHHHHHHHHHHHHHHHHHHHHHHHHHHHHHHHHHHHHHHHHHHHHHHHHHTT-------

Radius of gyration: 46.12 Å; chains: 1; bounding box: 116×29×136 Å

Foldseek 3Di:
DDDDDDDDDDDDDDDDDDDPDPPPPPPPDPPPDVLPPQPDQDDADDPVVDPDPVVNVVSNVVSVVVVVVCCVPRPVPPNVVVVVVVVVVVVVVVVVVVVVVVVVVVVVVVVVVVVVVVVVVVVVVVVVVVVVVVVVVVVVVVVVVVVVVVVPDDDDDDD

pLDDT: mean 73.49, std 19.99, range [37.88, 97.75]